Protein AF-A0A8X8WI69-F1 (afdb_monomer_lite)

Radius of gyration: 19.18 Å; chains: 1; bounding box: 47×54×40 Å

Structure (mmCIF, N/CA/C/O backbone):
data_AF-A0A8X8WI69-F1
#
_entry.id   AF-A0A8X8WI69-F1
#
loop_
_atom_site.group_PDB
_atom_site.id
_atom_site.type_symbol
_atom_site.label_atom_id
_atom_site.label_alt_id
_atom_site.label_comp_id
_atom_site.label_asym_id
_atom_site.label_entity_id
_atom_site.label_seq_id
_atom_site.pdbx_PDB_ins_code
_atom_site.Cartn_x
_atom_site.Cartn_y
_atom_site.Cartn_z
_atom_site.occupancy
_atom_site.B_iso_or_equiv
_atom_site.auth_seq_id
_atom_site.auth_comp_id
_atom_site.auth_asym_id
_atom_site.auth_atom_id
_atom_site.pdbx_PDB_model_num
ATOM 1 N N . MET A 1 1 ? -5.391 10.455 17.303 1.00 80.62 1 MET A N 1
ATOM 2 C CA . MET A 1 1 ? -5.512 9.493 18.423 1.00 80.62 1 MET A CA 1
ATOM 3 C C . MET A 1 1 ? -5.835 10.164 19.759 1.00 80.62 1 MET A C 1
ATOM 5 O O . MET A 1 1 ? -6.970 10.038 20.187 1.00 80.62 1 MET A O 1
ATOM 9 N N . ILE A 1 2 ? -4.907 10.883 20.415 1.00 85.81 2 ILE A N 1
ATOM 10 C CA . ILE A 1 2 ? -5.152 11.463 21.761 1.00 85.81 2 ILE A CA 1
ATOM 11 C C . ILE A 1 2 ? -6.380 12.379 21.769 1.00 85.81 2 ILE A C 1
ATOM 13 O O . ILE A 1 2 ? -7.232 12.250 22.643 1.00 85.81 2 ILE A O 1
ATOM 17 N N . THR A 1 3 ? -6.510 13.244 20.762 1.00 86.44 3 THR A N 1
ATOM 18 C CA . THR A 1 3 ? -7.666 14.136 20.619 1.00 86.44 3 THR A CA 1
ATOM 19 C C . THR A 1 3 ? -8.966 13.339 20.511 1.00 86.44 3 THR A C 1
ATOM 21 O O . THR A 1 3 ? -9.868 13.558 21.310 1.00 86.44 3 THR A O 1
ATOM 24 N N . THR A 1 4 ? -9.019 12.339 19.623 1.00 84.56 4 THR A N 1
ATOM 25 C CA . THR A 1 4 ? -10.161 11.424 19.454 1.00 84.56 4 THR A CA 1
ATOM 26 C C . THR A 1 4 ? -10.555 10.751 20.772 1.00 84.56 4 THR A C 1
ATOM 28 O O . THR A 1 4 ? -11.714 10.814 21.170 1.00 84.56 4 THR A O 1
ATOM 31 N N . ILE A 1 5 ? -9.587 10.181 21.497 1.00 89.25 5 ILE A N 1
ATOM 32 C CA . ILE A 1 5 ? -9.823 9.529 22.795 1.00 89.25 5 ILE A CA 1
ATOM 33 C C . ILE A 1 5 ? -10.361 10.538 23.817 1.00 89.25 5 ILE A C 1
ATOM 35 O O . ILE A 1 5 ? -11.342 10.258 24.504 1.00 89.25 5 ILE A O 1
ATOM 39 N N . SER A 1 6 ? -9.759 11.729 23.900 1.00 88.94 6 SER A N 1
ATOM 40 C CA . SER A 1 6 ? -10.191 12.771 24.837 1.00 88.94 6 SER A CA 1
ATOM 41 C C . SER A 1 6 ? -11.616 13.256 24.557 1.00 88.94 6 SER A C 1
ATOM 43 O O . SER A 1 6 ? -12.391 13.446 25.493 1.00 88.94 6 SER A O 1
ATOM 45 N N . THR A 1 7 ? -11.997 13.381 23.282 1.00 91.38 7 THR A N 1
ATOM 46 C CA . THR A 1 7 ? -13.340 13.796 22.872 1.00 91.38 7 THR A CA 1
ATOM 47 C C . THR A 1 7 ? -14.386 12.764 23.283 1.00 91.38 7 THR A C 1
ATOM 49 O O . THR A 1 7 ? -15.319 13.115 24.003 1.00 91.38 7 THR A O 1
ATOM 52 N N . TYR A 1 8 ? -14.215 11.490 22.918 1.00 90.44 8 TYR A N 1
ATOM 53 C CA . TYR A 1 8 ? -15.168 10.432 23.285 1.00 90.44 8 TYR A CA 1
ATOM 54 C C . TYR A 1 8 ? -15.261 10.238 24.804 1.00 90.44 8 TYR A C 1
ATOM 56 O O . TYR A 1 8 ? -16.361 10.121 25.344 1.00 90.44 8 TYR A O 1
ATOM 64 N N . SER A 1 9 ? -14.126 10.316 25.511 1.00 89.50 9 SER A N 1
ATOM 65 C CA . SER A 1 9 ? -14.099 10.273 26.975 1.00 89.50 9 SER A CA 1
ATOM 66 C C . SER A 1 9 ? -14.879 11.432 27.602 1.00 89.50 9 SER A C 1
ATOM 68 O O . SER A 1 9 ? -15.610 11.208 28.564 1.00 89.50 9 SER A O 1
ATOM 70 N N . SER A 1 10 ? -14.760 12.653 27.066 1.00 92.00 10 SER A N 1
ATOM 71 C CA . SER A 1 10 ? -15.507 13.818 27.564 1.00 92.00 10 SER A CA 1
ATOM 72 C C . SER A 1 10 ? -17.014 13.733 27.299 1.00 92.00 10 SER A C 1
ATOM 74 O O . SER A 1 10 ? -17.804 14.283 28.062 1.00 92.00 10 SER A O 1
ATOM 76 N N . LEU A 1 11 ? -17.413 13.010 26.248 1.00 92.69 11 LEU A N 1
ATOM 77 C CA . LEU A 1 11 ? -18.809 12.774 25.878 1.00 92.69 11 LEU A CA 1
ATOM 78 C C . LEU A 1 11 ? -19.425 11.559 26.594 1.00 92.69 11 LEU A C 1
ATOM 80 O O . LEU A 1 11 ? -20.619 11.314 26.437 1.00 92.69 11 LEU A O 1
ATOM 84 N N . GLY A 1 12 ? -18.636 10.799 27.366 1.00 90.25 12 GLY A N 1
ATOM 85 C CA . GLY A 1 12 ? -19.086 9.570 28.026 1.00 90.25 12 GLY A CA 1
ATOM 86 C C . GLY A 1 12 ? -19.509 8.470 27.047 1.00 90.25 12 GLY A C 1
ATOM 87 O O . GLY A 1 12 ? -20.330 7.627 27.399 1.00 90.25 12 GLY A O 1
ATOM 88 N N . GLN A 1 13 ? -18.998 8.506 25.814 1.00 91.94 13 GLN A N 1
ATOM 89 C CA . GLN A 1 13 ? -19.345 7.562 24.755 1.00 91.94 13 GLN A CA 1
ATOM 90 C C . GLN A 1 13 ? -18.340 6.413 24.685 1.00 91.94 13 GLN A C 1
ATOM 92 O O . GLN A 1 13 ? -17.144 6.594 24.920 1.00 91.94 13 GLN A O 1
ATOM 97 N N . GLU A 1 14 ? -18.835 5.231 24.324 1.00 88.31 14 GLU A N 1
ATOM 98 C CA . GLU A 1 14 ? -17.986 4.082 24.023 1.00 88.31 14 GLU A CA 1
ATOM 99 C C . GLU A 1 14 ? -17.213 4.319 22.720 1.00 88.31 14 GLU A C 1
ATOM 101 O O . GLU A 1 14 ? -17.729 4.897 21.762 1.00 88.31 14 GLU A O 1
ATOM 106 N N . LEU A 1 15 ? -15.955 3.881 22.703 1.00 86.94 15 LEU A N 1
ATOM 107 C CA . LEU A 1 15 ? -15.028 4.054 21.591 1.00 86.94 15 LEU A CA 1
ATOM 108 C C . LEU A 1 15 ? -14.376 2.713 21.267 1.00 86.94 15 LEU A C 1
ATOM 110 O O . LEU A 1 15 ? -13.809 2.068 22.152 1.00 86.94 15 LEU A O 1
ATOM 114 N N . ASN A 1 16 ? -14.392 2.321 19.994 1.00 85.38 16 ASN A N 1
ATOM 115 C CA . ASN A 1 16 ? -13.623 1.172 19.539 1.00 85.38 16 ASN A CA 1
ATOM 116 C C . ASN A 1 16 ? -12.136 1.552 19.445 1.00 85.38 16 ASN A C 1
ATOM 118 O O . ASN A 1 16 ? -11.686 2.168 18.480 1.00 85.38 16 ASN A O 1
ATOM 122 N N . LEU A 1 17 ? -11.362 1.186 20.468 1.00 83.50 17 LEU A N 1
ATOM 123 C CA . LEU A 1 17 ? -9.923 1.459 20.509 1.00 83.50 17 LEU A CA 1
ATOM 124 C C . LEU A 1 17 ? -9.151 0.752 19.393 1.00 83.50 17 LEU A C 1
ATOM 126 O O . LEU A 1 17 ? -8.104 1.250 18.993 1.00 83.50 17 LEU A O 1
ATOM 130 N N . SER A 1 18 ? -9.666 -0.373 18.895 1.00 80.69 18 SER A N 1
ATOM 131 C CA . SER A 1 18 ? -9.054 -1.110 17.794 1.00 80.69 18 SER A CA 1
ATOM 132 C C . SER A 1 18 ? -9.086 -0.267 16.519 1.00 80.69 18 SER A C 1
ATOM 134 O O . SER A 1 18 ? -8.044 0.054 15.957 1.00 80.69 18 SER A O 1
ATOM 136 N N . GLU A 1 19 ? -10.262 0.242 16.157 1.00 77.94 19 GLU A N 1
ATOM 137 C CA . GLU A 1 19 ? -10.446 1.113 14.993 1.00 77.94 19 GLU A CA 1
ATOM 138 C C . GLU A 1 19 ? -9.598 2.394 15.084 1.00 77.94 19 GLU A C 1
ATOM 140 O O . GLU A 1 19 ? -8.934 2.789 14.125 1.00 77.94 19 GLU A O 1
ATOM 145 N N . VAL A 1 20 ? -9.538 3.013 16.268 1.00 81.75 20 VAL A N 1
ATOM 146 C CA . VAL A 1 20 ? -8.716 4.213 16.491 1.00 81.75 20 VAL A CA 1
ATOM 147 C C . VAL A 1 20 ? -7.219 3.916 16.404 1.00 81.75 20 VAL A C 1
ATOM 149 O O . VAL A 1 20 ? -6.467 4.736 15.872 1.00 81.75 20 VAL A O 1
ATOM 152 N N . ALA A 1 21 ? -6.771 2.773 16.930 1.00 82.50 21 ALA A N 1
ATOM 153 C CA . ALA A 1 21 ? -5.381 2.344 16.828 1.00 82.50 21 ALA A CA 1
ATOM 154 C C . ALA A 1 21 ? -5.008 2.034 15.374 1.00 82.50 21 ALA A C 1
ATOM 156 O O . ALA A 1 21 ? -3.956 2.472 14.917 1.00 82.50 21 ALA A O 1
ATOM 157 N N . MET A 1 22 ? -5.891 1.361 14.635 1.00 77.12 22 MET A N 1
ATOM 158 C CA . MET A 1 22 ? -5.715 1.065 13.216 1.00 77.12 22 MET A CA 1
ATOM 159 C C . MET A 1 22 ? -5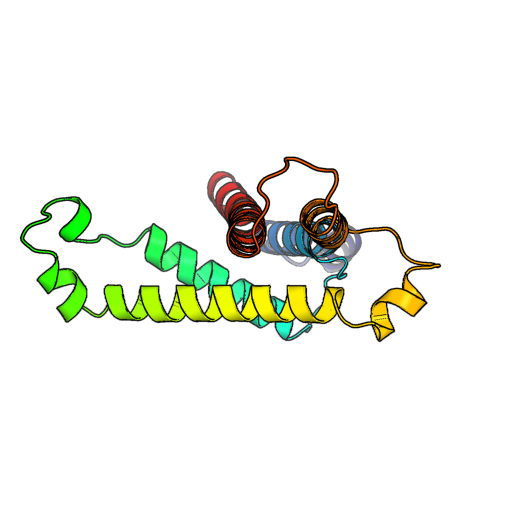.564 2.352 12.402 1.00 77.12 22 MET A C 1
ATOM 161 O O . MET A 1 22 ? -4.567 2.529 11.712 1.00 77.12 22 MET A O 1
ATOM 165 N N . ALA A 1 23 ? -6.488 3.305 12.555 1.00 78.12 23 ALA A N 1
ATOM 166 C CA . ALA A 1 23 ? -6.420 4.590 11.860 1.00 78.12 23 ALA A CA 1
ATOM 167 C C . ALA A 1 23 ? -5.134 5.374 12.186 1.00 78.12 23 ALA A C 1
ATOM 169 O O . ALA A 1 23 ? -4.562 6.033 11.317 1.00 78.12 23 ALA A O 1
ATOM 170 N N . ALA A 1 24 ? -4.660 5.302 13.435 1.00 82.12 24 ALA A N 1
ATOM 171 C CA . ALA A 1 24 ? -3.404 5.928 13.837 1.00 82.12 24 ALA A CA 1
ATOM 172 C C . ALA A 1 24 ? -2.183 5.258 13.185 1.00 82.12 24 ALA A C 1
ATOM 174 O O . ALA A 1 24 ? -1.289 5.967 12.721 1.00 82.12 24 ALA A O 1
ATOM 175 N N . SER A 1 25 ? -2.158 3.927 13.115 1.00 80.44 25 SER A N 1
ATOM 176 C CA . SER A 1 25 ? -1.104 3.171 12.432 1.00 80.44 25 SER A CA 1
ATOM 177 C C . SER A 1 25 ? -1.070 3.492 10.937 1.00 80.44 25 SER A C 1
ATOM 179 O O . SER A 1 25 ? -0.005 3.841 10.426 1.00 80.44 25 SER A O 1
ATOM 181 N N . ILE A 1 26 ? -2.235 3.534 10.279 1.00 79.75 26 ILE A N 1
ATOM 182 C CA . ILE A 1 26 ? -2.339 3.827 8.843 1.00 79.75 26 ILE A CA 1
ATOM 183 C C . ILE A 1 26 ? -1.818 5.236 8.576 1.00 79.75 26 ILE A C 1
ATOM 185 O O . ILE A 1 26 ? -1.075 5.468 7.624 1.00 79.75 26 ILE A O 1
ATOM 189 N N . HIS A 1 27 ? -2.160 6.195 9.445 1.00 81.25 27 HIS A N 1
ATOM 190 C CA . HIS A 1 27 ? -1.625 7.552 9.366 1.00 81.25 27 HIS A CA 1
ATOM 191 C C . HIS A 1 27 ? -0.093 7.569 9.469 1.00 81.25 27 HIS A C 1
ATOM 193 O O . HIS A 1 27 ? 0.557 8.311 8.733 1.00 81.25 27 HIS A O 1
ATOM 199 N N . MET A 1 28 ? 0.492 6.761 10.357 1.00 83.31 28 MET A N 1
ATOM 200 C CA . MET A 1 28 ? 1.946 6.663 10.498 1.00 83.31 28 MET A CA 1
ATOM 201 C C . MET A 1 28 ? 2.600 6.030 9.270 1.00 83.31 28 MET A C 1
ATOM 203 O O . MET A 1 28 ? 3.565 6.594 8.758 1.00 83.31 28 MET A O 1
ATOM 207 N N . VAL A 1 29 ? 2.084 4.900 8.779 1.00 83.00 29 VAL A N 1
ATOM 208 C CA . VAL A 1 29 ? 2.637 4.214 7.602 1.00 83.00 29 VAL A CA 1
ATOM 209 C C . VAL A 1 29 ? 2.521 5.098 6.370 1.00 83.00 29 VAL A C 1
ATOM 211 O O . VAL A 1 29 ? 3.528 5.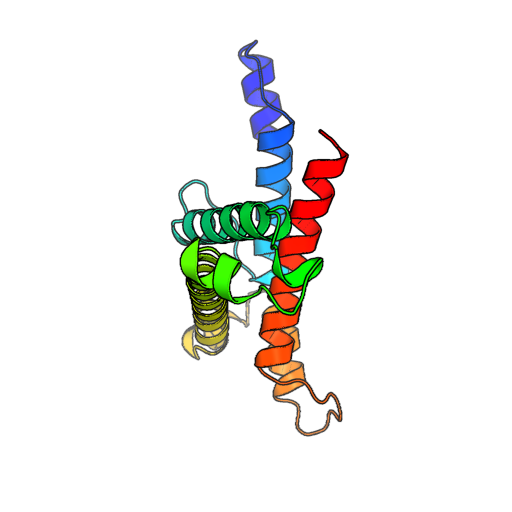327 5.709 1.00 83.00 29 VAL A O 1
ATOM 214 N N . CYS A 1 30 ? 1.358 5.699 6.110 1.00 82.81 30 CYS A N 1
ATOM 215 C CA . CYS A 1 30 ? 1.199 6.637 4.999 1.00 82.81 30 CYS A CA 1
ATOM 216 C C . CYS A 1 30 ? 2.160 7.831 5.094 1.00 82.81 30 CYS A C 1
ATOM 218 O O . CYS A 1 30 ? 2.733 8.245 4.085 1.00 82.81 30 CYS A O 1
ATOM 220 N N . GLY A 1 31 ? 2.380 8.353 6.304 1.00 83.50 31 GLY A N 1
ATOM 221 C CA . GLY A 1 31 ? 3.287 9.474 6.531 1.00 83.50 31 GLY A CA 1
ATOM 222 C C . GLY A 1 31 ? 4.755 9.116 6.308 1.00 83.50 31 GLY A C 1
ATOM 223 O O . GLY A 1 31 ? 5.471 9.872 5.663 1.00 83.50 31 GLY A O 1
ATOM 224 N N . ILE A 1 32 ? 5.202 7.970 6.825 1.00 84.31 32 ILE A N 1
ATOM 225 C CA . ILE A 1 32 ? 6.605 7.531 6.751 1.00 84.31 32 ILE A CA 1
ATOM 226 C C . ILE A 1 32 ? 6.940 6.984 5.360 1.00 84.31 32 ILE A C 1
ATOM 228 O O . ILE A 1 32 ? 8.010 7.260 4.819 1.00 84.31 32 ILE A O 1
ATOM 232 N N . VAL A 1 33 ? 6.040 6.177 4.800 1.00 83.56 33 VAL A N 1
ATOM 233 C CA . VAL A 1 33 ? 6.290 5.417 3.574 1.00 83.56 33 VAL A CA 1
ATOM 234 C C . VAL A 1 33 ? 5.971 6.234 2.329 1.00 83.56 33 VAL A C 1
ATOM 236 O O . VAL A 1 33 ? 6.734 6.174 1.372 1.00 83.56 33 VAL A O 1
ATOM 239 N N . PHE A 1 34 ? 4.868 6.986 2.332 1.00 82.62 34 PHE A N 1
ATOM 240 C CA . PHE A 1 34 ? 4.393 7.714 1.148 1.00 82.62 34 PHE A CA 1
ATOM 241 C C . PHE A 1 34 ? 4.579 9.236 1.252 1.00 82.62 34 PHE A C 1
ATOM 243 O O . PHE A 1 34 ? 4.164 9.960 0.346 1.00 82.62 34 PHE A O 1
ATOM 250 N N . GLY A 1 35 ? 5.088 9.736 2.385 1.00 80.38 35 GLY A N 1
ATOM 251 C CA . GLY A 1 35 ? 5.184 11.174 2.656 1.00 80.38 35 GLY A CA 1
ATOM 252 C C . GLY A 1 35 ? 3.824 11.867 2.792 1.00 80.38 35 GLY A C 1
ATOM 253 O O . GLY A 1 35 ? 3.740 13.094 2.738 1.00 80.38 35 GLY A O 1
ATOM 254 N N . LYS A 1 36 ? 2.732 11.106 2.951 1.00 77.19 36 LYS A N 1
ATOM 255 C CA . LYS A 1 36 ? 1.363 11.633 2.945 1.00 77.19 36 LYS A CA 1
ATOM 256 C C . LYS A 1 36 ? 0.729 11.552 4.320 1.00 77.19 36 LYS A C 1
ATOM 258 O O . LYS A 1 36 ? 0.655 10.492 4.935 1.00 77.19 36 LYS A O 1
ATOM 263 N N . ARG A 1 37 ? 0.211 12.681 4.800 1.00 69.50 37 ARG A N 1
ATOM 264 C CA . ARG A 1 37 ? -0.579 12.707 6.034 1.00 69.50 37 ARG A CA 1
ATOM 265 C C . ARG A 1 37 ? -1.959 12.139 5.740 1.00 69.50 37 ARG A C 1
ATOM 267 O O . ARG A 1 37 ? -2.620 12.588 4.811 1.00 69.50 37 ARG A O 1
ATOM 274 N N . TYR A 1 38 ? -2.394 11.167 6.537 1.00 63.72 38 TYR A N 1
ATOM 275 C CA . TYR A 1 38 ? -3.774 10.703 6.464 1.00 63.72 38 TYR A CA 1
ATOM 276 C C . TYR A 1 38 ? -4.702 11.828 6.928 1.00 63.72 38 TYR A C 1
ATOM 278 O O . TYR A 1 38 ? -4.635 12.261 8.082 1.00 63.72 38 TYR A O 1
ATOM 286 N N . GLU A 1 39 ? -5.559 12.281 6.021 1.00 63.75 39 GLU A N 1
ATOM 287 C CA . GLU A 1 39 ? -6.692 13.151 6.315 1.00 63.75 39 GLU A CA 1
ATOM 288 C C . GLU A 1 39 ? -7.970 12.305 6.277 1.00 63.75 39 GLU A C 1
ATOM 290 O O . GLU A 1 39 ? -8.157 11.480 5.378 1.00 63.75 39 GLU A O 1
ATOM 295 N N . GLU A 1 40 ? -8.850 12.473 7.268 1.00 56.00 40 GLU A N 1
ATOM 296 C CA . GLU A 1 40 ? -10.154 11.804 7.263 1.00 56.00 40 GLU A CA 1
ATOM 297 C C . GLU A 1 40 ? -10.913 12.168 5.980 1.00 56.00 40 GLU A C 1
ATOM 299 O O . GLU A 1 40 ? -11.173 13.337 5.703 1.00 56.00 40 GLU A O 1
ATOM 304 N N . GLY A 1 41 ? -11.258 11.152 5.185 1.00 61.28 41 GLY A N 1
ATOM 305 C CA . GLY A 1 41 ? -11.931 11.333 3.898 1.00 61.28 41 GLY A CA 1
ATOM 306 C C . GLY A 1 41 ? -11.009 11.369 2.680 1.00 61.28 41 GLY A C 1
ATOM 307 O O . GLY A 1 41 ? -11.525 11.529 1.576 1.00 61.28 41 GLY A O 1
ATOM 308 N N . TRP A 1 42 ? -9.694 11.172 2.841 1.00 71.75 42 TRP A N 1
ATOM 309 C CA . TRP A 1 42 ? -8.758 11.051 1.720 1.00 71.75 42 TRP A CA 1
ATOM 310 C C . TRP A 1 42 ? -9.117 9.815 0.853 1.00 71.75 42 TRP A C 1
ATOM 312 O O . TRP A 1 42 ? -8.999 8.676 1.332 1.00 71.75 42 TRP A O 1
ATOM 322 N N . PRO A 1 43 ? -9.614 9.995 -0.393 1.00 79.00 43 PRO A N 1
ATOM 323 C CA . PRO A 1 43 ? -10.139 8.897 -1.217 1.00 79.00 43 PRO A CA 1
ATOM 324 C C . PRO A 1 43 ? -9.129 7.774 -1.468 1.00 79.00 43 PRO A C 1
ATOM 326 O O . PRO A 1 43 ? -9.493 6.598 -1.531 1.00 79.00 43 PRO A O 1
ATOM 329 N N . GLU A 1 44 ? -7.856 8.131 -1.571 1.00 79.31 44 GLU A N 1
ATOM 330 C CA . GLU A 1 44 ? -6.756 7.223 -1.843 1.00 79.31 44 GLU A CA 1
ATOM 331 C C . GLU A 1 44 ? -6.488 6.294 -0.659 1.00 79.31 44 GLU A C 1
ATOM 333 O O . GLU A 1 44 ? -6.223 5.116 -0.890 1.00 79.31 44 GLU A O 1
ATOM 338 N N . VAL A 1 45 ? -6.641 6.751 0.594 1.00 78.62 45 VA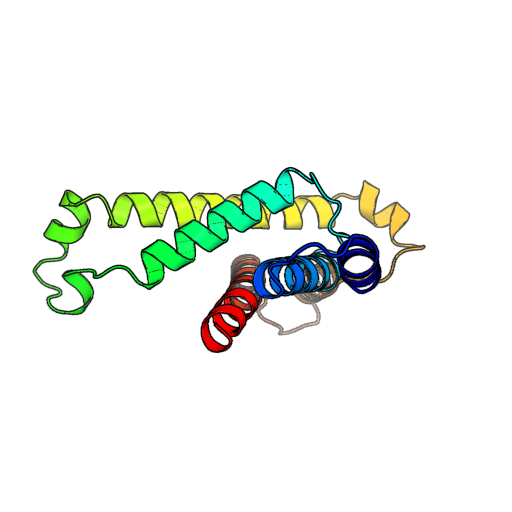L A N 1
ATOM 339 C CA . VAL A 1 45 ? -6.541 5.833 1.744 1.00 78.62 45 VAL A CA 1
ATOM 340 C C . VAL A 1 45 ? -7.732 4.907 1.789 1.00 78.62 45 VAL A C 1
ATOM 342 O O . VAL A 1 45 ? -7.565 3.722 2.043 1.00 78.62 45 VAL A O 1
ATOM 345 N N . LYS A 1 46 ? -8.936 5.401 1.499 1.00 82.12 46 LYS A N 1
ATOM 346 C CA . LYS A 1 46 ? -10.097 4.512 1.430 1.00 82.12 46 LYS A CA 1
ATOM 347 C C . LYS A 1 46 ? -9.872 3.397 0.402 1.00 82.12 46 LYS A C 1
ATOM 349 O O . LYS A 1 46 ? -10.146 2.240 0.703 1.00 82.12 46 LYS A O 1
ATOM 354 N N . ARG A 1 47 ? -9.338 3.733 -0.777 1.00 86.25 47 ARG A N 1
ATOM 355 C CA . ARG A 1 47 ? -8.953 2.750 -1.802 1.00 86.25 47 ARG A CA 1
ATOM 356 C C . ARG A 1 47 ? -7.869 1.798 -1.285 1.00 86.25 47 ARG A C 1
ATOM 358 O O . 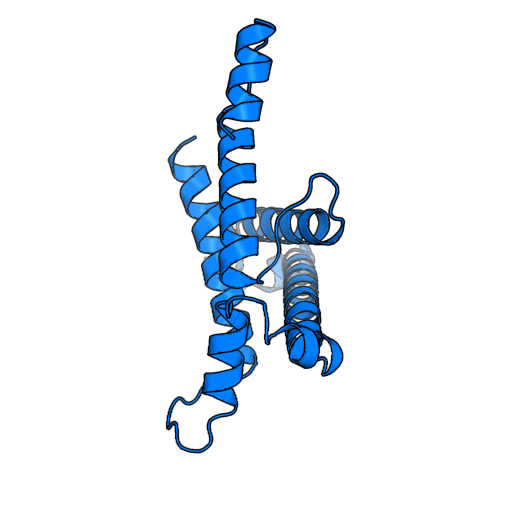ARG A 1 47 ? -7.998 0.594 -1.460 1.00 86.25 47 ARG A O 1
ATOM 365 N N . PHE A 1 48 ? -6.840 2.320 -0.624 1.00 84.44 48 PHE A N 1
ATOM 366 C CA . PHE A 1 48 ? -5.759 1.523 -0.041 1.00 84.44 48 PHE A CA 1
ATOM 367 C C . PHE A 1 48 ? -6.266 0.511 0.996 1.00 84.44 48 PHE A C 1
ATOM 369 O O . PHE A 1 48 ? -5.942 -0.670 0.913 1.00 84.44 48 PHE A O 1
ATOM 376 N N . LEU A 1 49 ? -7.133 0.941 1.915 1.00 82.62 49 LEU A N 1
ATOM 377 C CA . LEU A 1 49 ? -7.721 0.073 2.936 1.00 82.62 49 LEU A CA 1
ATOM 378 C C . LEU A 1 49 ? -8.604 -1.015 2.340 1.00 82.62 49 LEU A C 1
ATOM 380 O O . LEU A 1 49 ? -8.538 -2.153 2.787 1.00 82.62 49 LEU A O 1
ATOM 384 N N . GLN A 1 50 ? -9.370 -0.700 1.294 1.00 86.56 50 GLN A N 1
ATOM 385 C CA . GLN A 1 50 ? -10.152 -1.707 0.575 1.00 86.56 50 GLN A CA 1
ATOM 386 C C . GLN A 1 50 ? -9.262 -2.779 -0.064 1.00 86.56 50 GLN A C 1
ATOM 388 O O . GLN A 1 50 ? -9.614 -3.955 -0.048 1.00 86.56 50 GLN A O 1
ATOM 393 N N . ILE A 1 51 ? -8.106 -2.393 -0.612 1.00 88.75 51 ILE A N 1
ATOM 394 C CA . ILE A 1 51 ? -7.152 -3.353 -1.176 1.00 88.75 51 ILE A CA 1
ATOM 395 C C . ILE A 1 51 ? -6.538 -4.218 -0.061 1.00 88.75 51 ILE A C 1
ATOM 397 O O . ILE A 1 51 ? -6.402 -5.426 -0.248 1.00 88.75 51 ILE A O 1
ATOM 401 N N . LEU A 1 52 ? -6.199 -3.637 1.096 1.00 85.50 52 LEU A N 1
ATOM 402 C CA . LEU A 1 52 ? -5.655 -4.386 2.237 1.00 85.50 52 LEU A CA 1
ATOM 403 C C . LEU A 1 52 ? -6.668 -5.355 2.856 1.00 85.50 52 LEU A C 1
ATOM 405 O O . LEU A 1 52 ? -6.312 -6.494 3.154 1.00 85.50 52 LEU A O 1
ATOM 409 N N . GLU A 1 53 ? -7.926 -4.940 2.998 1.00 85.69 53 GLU A N 1
ATOM 410 C CA . GLU A 1 53 ? -9.021 -5.800 3.460 1.00 85.69 53 GLU A CA 1
ATOM 411 C C . GLU A 1 53 ? -9.233 -6.978 2.496 1.00 85.69 53 GLU A C 1
ATOM 413 O O . GLU A 1 53 ? -9.339 -8.135 2.903 1.00 85.69 53 GLU A O 1
ATOM 418 N N . GLU A 1 54 ? -9.221 -6.706 1.191 1.00 87.62 54 GLU A N 1
ATOM 419 C CA . GLU A 1 54 ? -9.340 -7.733 0.161 1.00 87.62 54 GLU A CA 1
ATOM 420 C C . GLU A 1 54 ? -8.140 -8.698 0.163 1.00 87.62 54 GLU A C 1
ATOM 422 O O . GLU A 1 54 ? -8.319 -9.915 0.052 1.00 87.62 54 GLU A O 1
ATOM 427 N N . TYR A 1 55 ? -6.921 -8.175 0.337 1.00 87.50 55 TYR A N 1
ATOM 428 C CA . TYR A 1 55 ? -5.716 -8.981 0.522 1.00 87.50 55 TYR A CA 1
ATOM 429 C C . TYR A 1 55 ? -5.856 -9.911 1.729 1.00 87.50 55 TYR A C 1
ATOM 431 O O . TYR A 1 55 ? -5.557 -11.096 1.616 1.00 87.50 55 TYR A O 1
ATOM 439 N N . GLU A 1 56 ? -6.342 -9.408 2.863 1.00 83.88 56 GLU A N 1
ATOM 440 C CA . GLU A 1 56 ? -6.522 -10.192 4.084 1.00 83.88 56 GLU A CA 1
ATOM 441 C C . GLU A 1 56 ? -7.527 -11.334 3.888 1.00 83.88 56 GLU A C 1
ATOM 443 O O . GLU A 1 56 ? -7.254 -12.483 4.250 1.00 83.88 56 GLU A O 1
ATOM 448 N N . VAL A 1 57 ? -8.671 -11.041 3.262 1.00 86.25 57 VAL A N 1
ATOM 449 C CA . VAL A 1 57 ? -9.687 -12.051 2.937 1.00 86.25 57 VAL A CA 1
ATOM 450 C C . VAL A 1 57 ? -9.094 -13.151 2.062 1.00 86.25 57 VAL A C 1
ATOM 452 O O . VAL A 1 57 ? -9.356 -14.334 2.292 1.00 86.25 57 VAL A O 1
ATOM 455 N N . LEU A 1 58 ? -8.293 -12.786 1.061 1.00 86.31 58 LEU A N 1
ATOM 456 C CA . LEU A 1 58 ? -7.661 -13.745 0.162 1.00 86.31 58 LEU A CA 1
ATOM 457 C C . LEU A 1 58 ? -6.530 -14.520 0.843 1.00 86.31 58 LEU A C 1
ATOM 459 O O . LEU A 1 58 ? -6.488 -15.735 0.705 1.00 86.31 58 LEU A O 1
ATOM 463 N N . ALA A 1 59 ? -5.666 -13.868 1.619 1.00 83.38 59 ALA A N 1
ATOM 464 C CA . ALA A 1 59 ? -4.558 -14.512 2.324 1.00 83.38 59 ALA A CA 1
ATOM 465 C C . ALA A 1 59 ? -5.042 -15.554 3.348 1.00 83.38 59 ALA A C 1
ATOM 467 O O . ALA A 1 59 ? -4.393 -16.580 3.537 1.00 83.38 59 ALA A O 1
ATOM 468 N N . ASN A 1 60 ? -6.204 -15.318 3.964 1.00 82.19 60 ASN A N 1
ATOM 469 C CA . ASN A 1 60 ? -6.843 -16.248 4.897 1.00 82.19 60 ASN A CA 1
ATOM 470 C C . ASN A 1 60 ? -7.840 -17.211 4.221 1.00 82.19 60 ASN A C 1
ATOM 472 O O . ASN A 1 60 ? -8.452 -18.048 4.891 1.00 82.19 60 ASN A O 1
ATOM 476 N N . SER A 1 61 ? -8.041 -17.106 2.905 1.00 82.44 61 SER A N 1
ATOM 477 C CA . SER A 1 61 ? -8.935 -18.002 2.173 1.00 82.44 61 SER A CA 1
ATOM 478 C C . SER A 1 61 ? -8.285 -19.359 1.929 1.00 82.44 61 SER A C 1
ATOM 480 O O . SER A 1 61 ? -7.124 -19.472 1.562 1.00 82.44 61 SER A O 1
ATOM 482 N N . PHE A 1 62 ? -9.080 -20.418 2.057 1.00 78.75 62 PHE A N 1
ATOM 483 C CA . PHE A 1 62 ? -8.647 -21.772 1.722 1.00 78.75 62 PHE A CA 1
ATOM 484 C C . PHE A 1 62 ? -8.496 -21.932 0.204 1.00 78.75 62 PHE A C 1
ATOM 486 O O . PHE A 1 62 ? -9.515 -21.908 -0.481 1.00 78.75 62 PHE A O 1
ATOM 493 N N . PHE A 1 63 ? -7.296 -22.158 -0.331 1.00 78.75 63 PHE A N 1
ATOM 494 C CA . PHE A 1 63 ? -7.112 -22.569 -1.729 1.00 78.75 63 PHE A CA 1
ATOM 495 C C . PHE A 1 63 ? -6.885 -24.079 -1.814 1.00 78.75 63 PHE A C 1
ATOM 497 O O . PHE A 1 63 ? -6.033 -24.639 -1.127 1.00 78.75 63 PHE A O 1
ATOM 504 N N . VAL A 1 64 ? -7.650 -24.764 -2.667 1.00 76.75 64 VAL A N 1
ATOM 505 C CA . VAL A 1 64 ? -7.526 -26.220 -2.854 1.00 76.75 64 VAL A CA 1
ATOM 506 C C . VAL A 1 64 ? -6.142 -26.570 -3.410 1.00 76.75 64 VAL A C 1
ATOM 508 O O . VAL A 1 64 ? -5.573 -27.594 -3.034 1.00 76.75 64 VAL A O 1
ATOM 511 N N . SER A 1 65 ? -5.581 -25.705 -4.257 1.00 79.81 65 SER A N 1
ATOM 512 C CA . SER A 1 65 ? -4.248 -25.820 -4.845 1.00 79.81 65 SER A CA 1
ATOM 513 C C . SER A 1 65 ? -3.131 -25.906 -3.817 1.00 79.81 65 SER A C 1
ATOM 515 O O . SER A 1 65 ? -2.133 -26.571 -4.088 1.00 79.81 65 SER A O 1
ATOM 517 N N . ASP A 1 66 ? -3.303 -25.282 -2.650 1.00 80.62 66 ASP A N 1
ATOM 518 C CA . ASP A 1 66 ? -2.264 -25.221 -1.617 1.00 80.62 66 ASP A CA 1
ATOM 519 C C . ASP A 1 66 ? -2.078 -26.577 -0.927 1.00 80.62 66 ASP A C 1
ATOM 521 O O . ASP A 1 66 ? -0.991 -26.902 -0.454 1.00 80.62 66 ASP A O 1
ATOM 525 N N . TYR A 1 67 ? -3.126 -27.404 -0.926 1.00 80.88 67 TYR A N 1
ATOM 526 C CA . TYR A 1 67 ? -3.120 -28.742 -0.331 1.00 80.88 67 TYR A CA 1
ATOM 527 C C . TYR A 1 67 ? -3.073 -29.852 -1.381 1.00 80.88 67 TYR A C 1
ATOM 529 O O . TYR A 1 67 ? -2.502 -30.916 -1.146 1.00 80.88 67 TYR A O 1
ATOM 537 N N . LEU A 1 68 ? -3.680 -29.624 -2.546 1.00 82.31 68 LEU A N 1
ATOM 538 C CA . LEU A 1 68 ? -3.771 -30.582 -3.637 1.00 82.31 68 LEU A CA 1
ATOM 539 C C . LEU A 1 68 ? -3.448 -29.884 -4.971 1.00 82.31 68 LEU A C 1
ATOM 541 O O . LEU A 1 68 ? -4.363 -29.504 -5.710 1.00 82.31 68 LEU A O 1
ATOM 545 N N . PRO A 1 69 ? -2.155 -29.775 -5.341 1.00 75.62 69 PRO A N 1
ATOM 546 C CA . PRO A 1 69 ? -1.709 -29.018 -6.517 1.00 75.62 69 PRO A CA 1
ATOM 547 C C . PRO A 1 69 ? -2.377 -29.444 -7.834 1.00 75.62 69 PRO A C 1
ATOM 549 O O . PRO A 1 69 ? -2.599 -28.624 -8.724 1.00 75.62 69 PRO A O 1
ATOM 552 N N . MET A 1 70 ? -2.762 -30.721 -7.953 1.00 78.00 70 MET A N 1
ATOM 553 C CA . MET A 1 70 ? -3.451 -31.254 -9.138 1.00 78.00 70 MET A CA 1
ATOM 554 C C . MET A 1 70 ? -4.885 -30.728 -9.321 1.00 78.00 70 MET A C 1
ATOM 556 O O . MET A 1 70 ? -5.429 -30.824 -10.419 1.00 78.00 70 MET A O 1
ATOM 560 N N . PHE A 1 71 ? -5.497 -30.145 -8.285 1.00 74.69 71 PHE A N 1
ATOM 561 C CA . PHE A 1 71 ? -6.870 -29.632 -8.312 1.00 74.69 71 PHE A CA 1
ATOM 562 C C . PHE A 1 71 ? -6.949 -28.102 -8.397 1.00 74.69 71 PHE A C 1
ATOM 564 O O . PHE A 1 71 ? -8.015 -27.537 -8.171 1.00 74.69 71 PHE A O 1
ATOM 571 N N . GLY A 1 72 ? -5.881 -27.410 -8.817 1.00 70.00 72 GLY A N 1
ATOM 572 C CA . GLY A 1 72 ? -5.890 -25.944 -8.974 1.00 70.00 72 GLY A CA 1
ATOM 573 C C . GLY A 1 72 ? -6.933 -25.397 -9.968 1.00 70.00 72 GLY A C 1
ATOM 574 O O . GLY A 1 72 ? -7.233 -24.204 -9.973 1.00 70.00 72 GLY A O 1
ATOM 575 N N . LEU A 1 73 ? -7.549 -26.255 -10.794 1.00 75.44 73 LEU A N 1
ATOM 576 C CA . LEU A 1 73 ? -8.713 -25.884 -11.606 1.00 75.44 73 LEU A CA 1
ATOM 577 C C . LEU A 1 73 ? -9.932 -25.520 -10.735 1.00 75.44 73 LEU A C 1
ATOM 579 O O . LEU A 1 73 ? -10.720 -24.662 -11.125 1.00 75.44 73 LEU A O 1
ATOM 583 N N . VAL A 1 74 ? -10.069 -26.119 -9.549 1.00 75.56 74 VAL A N 1
ATOM 584 C CA . VAL A 1 74 ? -11.161 -25.848 -8.600 1.00 75.56 74 VAL A CA 1
ATOM 585 C C . VAL A 1 74 ? -11.088 -24.409 -8.080 1.00 75.56 74 VAL A C 1
ATOM 587 O O . VAL A 1 74 ? -12.112 -23.731 -8.012 1.00 75.56 74 VAL A O 1
ATOM 590 N N . ASP A 1 75 ? -9.889 -23.888 -7.812 1.00 74.94 75 ASP A N 1
ATOM 591 C CA . ASP A 1 75 ? -9.706 -22.488 -7.398 1.00 74.94 75 ASP A CA 1
ATOM 592 C C . ASP A 1 75 ? -9.932 -21.489 -8.541 1.00 74.94 75 ASP A C 1
ATOM 594 O O . ASP A 1 75 ? -10.373 -20.358 -8.315 1.00 74.94 75 ASP A O 1
ATOM 598 N N . LYS A 1 76 ? -9.691 -21.911 -9.790 1.00 75.38 76 LYS A N 1
ATOM 599 C CA . LYS A 1 76 ? -10.056 -21.125 -10.978 1.00 75.38 76 LYS A CA 1
ATOM 600 C C . LYS A 1 76 ? -11.571 -21.076 -11.181 1.00 75.38 76 LYS A C 1
ATOM 602 O O . LYS A 1 76 ? -12.101 -20.003 -11.453 1.00 75.38 76 LYS A O 1
ATOM 607 N N . ILE A 1 77 ? -12.267 -22.205 -11.020 1.00 76.31 77 ILE A N 1
ATOM 608 C CA . ILE A 1 77 ? -13.732 -22.293 -11.165 1.00 76.31 77 ILE A CA 1
ATOM 609 C C . I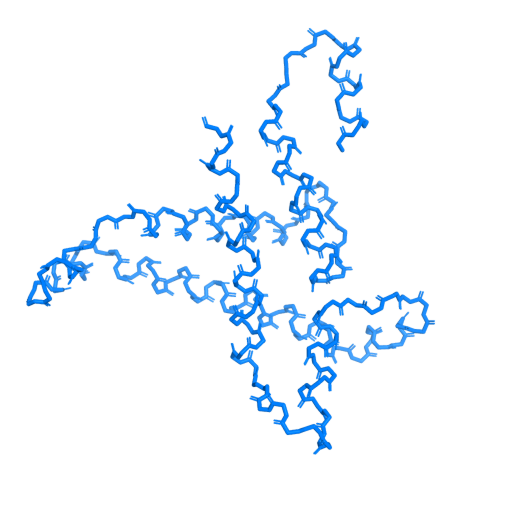LE A 1 77 ? -14.448 -21.558 -10.025 1.00 76.31 77 ILE A C 1
ATOM 611 O O . ILE A 1 77 ? -15.445 -20.886 -10.271 1.00 76.31 77 ILE A O 1
ATOM 615 N N . SER A 1 78 ? -13.925 -21.621 -8.796 1.00 78.00 78 SER A N 1
ATOM 616 C CA . SER A 1 78 ? -14.479 -20.885 -7.648 1.00 78.00 78 SER A CA 1
ATOM 617 C C . SER A 1 78 ? -14.278 -19.365 -7.736 1.00 78.00 78 SER A C 1
ATOM 619 O O . SER A 1 78 ? -14.787 -18.626 -6.898 1.00 78.00 78 SER A O 1
ATOM 621 N N . GLY A 1 79 ? -13.541 -18.883 -8.744 1.00 81.75 79 GLY A N 1
ATOM 622 C CA . GLY A 1 79 ? -13.309 -17.462 -8.993 1.00 81.75 79 GLY A CA 1
ATOM 623 C C . GLY A 1 79 ? -12.259 -16.822 -8.083 1.00 81.75 79 GLY A C 1
ATOM 624 O O . GLY A 1 79 ? -11.929 -15.653 -8.279 1.00 81.75 79 GLY A O 1
ATOM 625 N N . ARG A 1 80 ? -11.681 -17.572 -7.136 1.00 80.56 80 ARG A N 1
ATOM 626 C CA . ARG A 1 80 ? -10.689 -17.064 -6.176 1.00 80.56 80 ARG A CA 1
ATOM 627 C C . ARG A 1 80 ? -9.411 -16.586 -6.851 1.00 80.56 80 ARG A C 1
ATOM 629 O O . ARG A 1 80 ? -8.923 -15.511 -6.529 1.00 80.56 80 ARG A O 1
ATOM 636 N N . VAL A 1 81 ? -8.932 -17.324 -7.854 1.00 82.00 81 VAL A N 1
ATOM 637 C CA . VAL A 1 81 ? -7.753 -16.918 -8.642 1.00 82.00 81 VAL A CA 1
ATOM 638 C C . VAL A 1 81 ? -7.998 -15.593 -9.368 1.00 82.00 81 VAL A C 1
ATOM 640 O O . VAL A 1 81 ? -7.131 -14.727 -9.389 1.00 82.00 81 VAL A O 1
ATOM 643 N N . LYS A 1 82 ? -9.196 -15.400 -9.932 1.00 87.56 82 LYS A N 1
ATOM 644 C CA . LYS A 1 82 ? -9.559 -14.144 -10.605 1.00 87.56 82 LYS A CA 1
ATOM 645 C C . LYS A 1 82 ? -9.653 -12.984 -9.610 1.00 87.56 82 LYS A C 1
ATOM 647 O O . LYS A 1 82 ? -9.234 -11.879 -9.930 1.00 87.56 82 LYS A O 1
ATOM 652 N N . ARG A 1 83 ? -10.206 -13.235 -8.422 1.00 89.12 83 ARG A N 1
ATOM 653 C CA . ARG A 1 83 ? -10.319 -12.246 -7.344 1.00 89.12 83 ARG A CA 1
ATOM 654 C C . ARG A 1 83 ? -8.934 -11.795 -6.858 1.00 89.12 83 ARG A C 1
ATOM 656 O O . ARG A 1 83 ? -8.692 -10.596 -6.776 1.00 89.12 83 ARG A O 1
ATOM 663 N N . ALA A 1 84 ? -8.008 -12.738 -6.678 1.00 87.06 84 ALA A N 1
ATOM 664 C CA . ALA A 1 84 ? -6.611 -12.444 -6.363 1.00 87.06 84 ALA A CA 1
ATOM 665 C C . ALA A 1 84 ? -5.902 -11.640 -7.460 1.00 87.06 84 ALA A C 1
ATOM 667 O O . ALA A 1 84 ? -5.228 -10.668 -7.148 1.00 87.06 84 ALA A O 1
ATOM 668 N N . ASP A 1 85 ? -6.103 -11.975 -8.737 1.00 89.00 85 ASP A N 1
ATOM 669 C CA . ASP A 1 85 ? -5.528 -11.214 -9.856 1.00 89.00 85 ASP A CA 1
ATOM 670 C C . ASP A 1 85 ? -6.024 -9.756 -9.892 1.00 89.00 85 ASP A C 1
ATOM 672 O O . ASP A 1 85 ? -5.235 -8.837 -10.099 1.00 89.00 85 ASP A O 1
ATOM 676 N N . VAL A 1 86 ? -7.317 -9.523 -9.636 1.00 91.38 86 VAL A N 1
ATOM 677 C CA . VAL A 1 86 ? -7.886 -8.164 -9.556 1.00 91.38 86 VAL A CA 1
ATOM 678 C C . VAL A 1 86 ? -7.301 -7.381 -8.379 1.00 91.38 86 VAL A C 1
ATOM 680 O O . VAL A 1 86 ? -6.940 -6.220 -8.553 1.00 91.38 86 VAL A O 1
ATOM 683 N N . MET A 1 87 ? -7.168 -8.009 -7.207 1.00 91.94 87 MET A N 1
ATOM 684 C CA . MET A 1 87 ? -6.547 -7.384 -6.035 1.00 91.94 87 MET A CA 1
ATOM 685 C C . MET A 1 87 ? -5.076 -7.035 -6.299 1.00 91.94 87 MET A C 1
ATOM 687 O O . MET A 1 87 ? -4.682 -5.890 -6.090 1.00 91.94 87 MET A O 1
ATOM 691 N N . CYS A 1 88 ? -4.288 -7.973 -6.839 1.00 89.88 88 CYS A N 1
ATOM 692 C CA . CYS A 1 88 ? -2.882 -7.740 -7.174 1.00 89.88 88 CYS A CA 1
ATOM 693 C C . CYS A 1 88 ? -2.712 -6.596 -8.182 1.00 89.88 88 CYS A C 1
ATOM 695 O O . CYS A 1 88 ? -1.809 -5.780 -8.026 1.00 89.88 88 CYS A O 1
ATOM 697 N N . LYS A 1 89 ? -3.590 -6.505 -9.189 1.00 92.75 89 LYS A N 1
ATOM 698 C CA . LYS A 1 89 ? -3.589 -5.393 -10.152 1.00 92.75 89 LYS A CA 1
ATOM 699 C C . LYS A 1 89 ? -3.920 -4.062 -9.495 1.00 92.75 89 LYS A C 1
ATOM 701 O O . LYS A 1 89 ? -3.177 -3.110 -9.683 1.00 92.75 89 LYS A O 1
ATOM 706 N N . GLY A 1 90 ? -4.978 -4.008 -8.684 1.00 92.19 90 GLY A N 1
ATOM 707 C CA . GLY A 1 90 ? -5.339 -2.786 -7.962 1.00 92.19 90 GLY A CA 1
ATOM 708 C C . GLY A 1 90 ? -4.220 -2.307 -7.033 1.00 92.19 90 GLY A C 1
ATOM 709 O O . GLY A 1 90 ? -3.972 -1.108 -6.931 1.00 92.19 90 GLY A O 1
ATOM 710 N N . MET A 1 91 ? -3.503 -3.241 -6.403 1.00 91.19 91 MET A N 1
ATOM 711 C CA . MET A 1 91 ? -2.333 -2.944 -5.580 1.00 91.19 91 MET A CA 1
ATOM 712 C C . MET A 1 91 ? -1.155 -2.407 -6.413 1.00 91.19 91 MET A C 1
ATOM 714 O O . MET A 1 91 ? -0.549 -1.400 -6.050 1.00 91.19 91 MET A O 1
ATOM 718 N N . ASP A 1 92 ? -0.831 -3.054 -7.536 1.00 93.06 92 ASP A N 1
ATOM 719 C CA . ASP A 1 92 ? 0.256 -2.618 -8.423 1.00 93.06 92 ASP A CA 1
ATOM 720 C C . ASP A 1 92 ? -0.004 -1.228 -9.024 1.00 93.06 92 ASP A C 1
ATOM 722 O O . ASP A 1 92 ? 0.908 -0.397 -9.059 1.00 93.06 92 ASP A O 1
ATOM 726 N N . GLU A 1 93 ? -1.250 -0.966 -9.433 1.00 94.12 93 GLU A N 1
ATOM 727 C CA . GLU A 1 93 ? -1.718 0.333 -9.924 1.00 94.12 93 GLU A CA 1
ATOM 728 C C . GLU A 1 93 ? -1.602 1.404 -8.834 1.00 94.12 93 GLU A C 1
ATOM 730 O O . GLU A 1 93 ? -1.022 2.462 -9.071 1.00 94.12 93 GLU A O 1
ATOM 735 N N . PHE A 1 94 ? -2.062 1.111 -7.611 1.00 91.94 94 PHE A N 1
ATOM 736 C CA . PHE A 1 94 ? -1.949 2.026 -6.475 1.00 91.94 94 PHE A CA 1
ATOM 737 C C . PHE A 1 94 ? -0.496 2.440 -6.204 1.00 91.94 94 PHE A C 1
ATOM 739 O O . PHE A 1 94 ? -0.202 3.628 -6.056 1.00 91.94 94 PHE A O 1
ATOM 746 N N . TYR A 1 95 ? 0.430 1.477 -6.155 1.00 92.25 95 TYR A N 1
ATOM 747 C CA . TYR A 1 95 ? 1.842 1.783 -5.923 1.00 92.25 95 TYR A CA 1
ATOM 748 C C . TYR A 1 95 ? 2.499 2.479 -7.112 1.00 92.25 95 TYR A C 1
ATOM 750 O O . TYR A 1 95 ? 3.373 3.319 -6.902 1.00 92.25 95 TYR A O 1
ATOM 758 N N . GLN A 1 96 ? 2.086 2.170 -8.343 1.00 94.31 96 GLN A N 1
ATOM 759 C CA . GLN A 1 96 ? 2.577 2.883 -9.519 1.00 94.31 96 GLN A CA 1
ATOM 760 C C . GLN A 1 96 ? 2.175 4.358 -9.479 1.00 94.31 96 GLN A C 1
ATOM 762 O O . GLN A 1 96 ? 3.031 5.210 -9.682 1.00 94.31 96 GLN A O 1
ATOM 767 N N . GLU A 1 97 ? 0.920 4.665 -9.144 1.00 91.56 97 GLU A N 1
ATOM 768 C CA . GLU A 1 97 ? 0.453 6.049 -9.003 1.00 91.56 97 GLU A CA 1
ATOM 769 C C . GLU A 1 97 ? 1.269 6.819 -7.953 1.00 91.56 97 GLU A C 1
ATOM 771 O O . GLU A 1 97 ? 1.652 7.967 -8.183 1.00 91.56 97 GLU A O 1
ATOM 776 N N . LEU A 1 98 ? 1.592 6.179 -6.822 1.00 89.19 98 LEU A N 1
ATOM 777 C CA . LEU A 1 98 ? 2.457 6.777 -5.805 1.00 89.19 98 LEU A CA 1
ATOM 778 C C . LEU A 1 98 ? 3.872 7.025 -6.334 1.00 89.19 98 LEU A C 1
ATOM 780 O O . LEU A 1 98 ? 4.408 8.110 -6.130 1.00 89.19 98 LEU A O 1
ATOM 784 N N . ILE A 1 99 ? 4.476 6.054 -7.020 1.00 91.56 99 ILE A N 1
ATOM 785 C CA . ILE A 1 99 ? 5.804 6.213 -7.628 1.00 91.56 99 ILE A CA 1
ATOM 786 C C . ILE A 1 99 ? 5.799 7.374 -8.627 1.00 91.56 99 ILE A C 1
ATOM 788 O O . ILE A 1 99 ? 6.664 8.246 -8.555 1.00 91.56 99 ILE A O 1
ATOM 792 N N . ASP A 1 100 ? 4.814 7.417 -9.521 1.00 91.56 100 ASP A N 1
ATOM 793 C CA . ASP A 1 100 ? 4.702 8.441 -10.560 1.00 91.56 100 ASP A CA 1
ATOM 794 C C . ASP A 1 100 ? 4.555 9.843 -9.953 1.00 91.56 100 ASP A C 1
ATOM 796 O O . ASP A 1 100 ? 5.157 10.803 -10.437 1.00 91.56 100 ASP A O 1
ATOM 800 N N . GLU A 1 101 ? 3.822 9.966 -8.845 1.00 87.50 101 GLU A N 1
ATOM 801 C CA . GLU A 1 101 ? 3.711 11.216 -8.094 1.00 87.50 101 GLU A CA 1
ATOM 802 C C . GLU A 1 101 ? 5.049 11.662 -7.483 1.00 87.50 101 GLU A C 1
ATOM 804 O O . GLU A 1 101 ? 5.366 12.854 -7.504 1.00 87.50 101 GLU A O 1
ATOM 809 N N . HIS A 1 102 ? 5.851 10.731 -6.958 1.00 86.81 102 HIS A N 1
ATOM 810 C CA . HIS A 1 102 ? 7.173 11.043 -6.394 1.00 86.81 102 HIS A CA 1
ATOM 811 C C . HIS A 1 102 ? 8.205 11.365 -7.484 1.00 86.81 102 HIS A C 1
ATOM 813 O O . HIS A 1 102 ? 9.148 12.122 -7.247 1.00 86.81 102 HIS A O 1
ATOM 819 N N . LEU A 1 103 ? 8.002 10.854 -8.701 1.00 86.88 103 LEU A N 1
ATOM 820 C CA . LEU A 1 103 ? 8.802 11.188 -9.878 1.00 86.88 103 LEU A CA 1
ATOM 821 C C . LEU A 1 103 ? 8.385 12.508 -10.549 1.00 86.88 103 LEU A C 1
ATOM 823 O O . LEU A 1 103 ? 9.156 13.048 -11.348 1.00 86.88 103 LEU A O 1
ATOM 827 N N . ASP A 1 104 ? 7.206 13.063 -10.241 1.00 85.00 104 ASP A N 1
ATOM 828 C CA . ASP A 1 104 ? 6.763 14.326 -10.831 1.00 85.00 104 ASP A CA 1
ATOM 829 C C . ASP A 1 104 ? 7.692 15.485 -10.420 1.00 85.00 104 ASP A C 1
ATOM 831 O O . ASP A 1 104 ? 7.797 15.901 -9.262 1.00 85.00 104 ASP A O 1
ATOM 835 N N . SER A 1 105 ? 8.326 16.082 -11.431 1.00 60.12 105 SER A N 1
ATOM 836 C CA . SER A 1 105 ? 9.180 17.273 -11.346 1.00 60.12 105 SER A CA 1
ATOM 837 C C . SER A 1 105 ? 8.576 18.460 -10.574 1.00 60.12 105 SER A C 1
ATOM 839 O O . SER A 1 105 ? 9.312 19.308 -10.061 1.00 60.12 105 SER A O 1
ATOM 841 N N . ARG A 1 106 ? 7.243 18.549 -10.469 1.00 60.66 106 ARG A N 1
ATOM 842 C CA . ARG A 1 106 ? 6.556 19.579 -9.674 1.00 60.66 106 ARG A CA 1
ATOM 843 C C . ARG A 1 106 ? 6.688 19.346 -8.170 1.00 60.66 106 ARG A C 1
ATOM 845 O O . ARG A 1 106 ? 6.829 20.325 -7.438 1.00 60.66 106 ARG A O 1
ATOM 852 N N . ARG A 1 107 ? 6.717 18.088 -7.720 1.00 65.25 107 ARG A N 1
ATOM 853 C CA . ARG A 1 107 ? 6.996 17.724 -6.322 1.00 65.25 107 ARG A CA 1
ATOM 854 C C . ARG A 1 107 ? 8.468 17.959 -5.982 1.00 65.25 107 ARG A C 1
ATOM 856 O O . ARG A 1 107 ? 8.768 18.531 -4.939 1.00 65.25 107 ARG A O 1
ATOM 863 N N . MET A 1 108 ? 9.379 17.682 -6.920 1.00 57.47 108 MET A N 1
ATOM 864 C CA . MET A 1 108 ? 10.822 17.943 -6.760 1.00 57.47 108 MET A CA 1
ATOM 865 C C . MET A 1 108 ? 11.153 19.412 -6.430 1.00 57.47 108 MET A C 1
ATOM 867 O O . MET A 1 108 ? 12.073 19.671 -5.661 1.00 57.47 108 MET A O 1
ATOM 871 N N . LYS A 1 109 ? 10.391 20.391 -6.946 1.00 51.66 109 LYS A N 1
ATOM 872 C CA . LYS A 1 109 ? 10.573 21.819 -6.601 1.00 51.66 109 LYS A CA 1
ATOM 873 C C . LYS A 1 109 ? 10.118 22.178 -5.182 1.00 51.66 109 LYS A C 1
ATOM 875 O O . LYS A 1 109 ? 10.650 23.118 -4.604 1.00 51.66 109 LYS A O 1
ATOM 880 N N . LYS A 1 110 ? 9.149 21.443 -4.635 1.00 56.28 110 LYS A N 1
ATOM 881 C CA . LYS A 1 110 ? 8.631 21.607 -3.266 1.00 56.28 110 LYS A CA 1
ATOM 882 C C . LYS A 1 110 ? 9.534 20.922 -2.223 1.00 56.28 110 LYS A C 1
ATOM 884 O O . LYS A 1 110 ? 9.573 21.322 -1.065 1.00 56.28 110 LYS A O 1
ATOM 889 N N . LYS A 1 111 ? 10.342 19.960 -2.678 1.00 55.62 111 LYS A N 1
ATOM 890 C CA . LYS A 1 111 ? 11.292 19.151 -1.898 1.00 55.62 111 LYS A CA 1
ATOM 891 C C . LYS A 1 111 ? 12.435 19.936 -1.235 1.00 55.62 111 LYS A C 1
ATOM 893 O O . LYS A 1 111 ? 13.083 19.405 -0.347 1.00 55.62 111 LYS A O 1
ATOM 898 N N . MET A 1 112 ? 12.684 21.195 -1.618 1.00 52.69 112 MET A N 1
ATOM 899 C CA . MET A 1 112 ? 13.637 22.054 -0.888 1.00 52.69 112 MET A CA 1
ATOM 900 C C . MET A 1 112 ? 13.163 22.397 0.538 1.00 52.69 112 MET A C 1
ATOM 902 O O . MET A 1 112 ? 13.982 22.832 1.344 1.00 52.69 112 MET A O 1
ATOM 906 N N . GLU A 1 113 ? 11.877 22.194 0.853 1.00 55.41 113 GLU A N 1
ATOM 907 C CA . GLU A 1 113 ? 11.277 22.492 2.164 1.00 55.41 113 GLU A CA 1
ATOM 908 C C . GLU A 1 113 ? 10.719 21.251 2.896 1.00 55.41 113 GLU A C 1
ATOM 910 O O . GLU A 1 113 ? 10.461 21.324 4.098 1.00 55.41 113 GLU A O 1
ATOM 915 N N . GLU A 1 114 ? 10.541 20.113 2.213 1.00 64.44 114 GLU A N 1
ATOM 916 C CA . GLU A 1 114 ? 9.941 18.887 2.770 1.00 64.44 114 GLU A CA 1
ATOM 917 C C . GLU A 1 114 ? 11.000 17.826 3.134 1.00 64.44 114 GLU A C 1
ATOM 919 O O . GLU A 1 114 ? 12.043 17.709 2.494 1.00 64.44 114 GLU A O 1
ATOM 924 N N . VAL A 1 115 ? 10.729 17.054 4.194 1.00 73.38 115 VAL A N 1
ATOM 925 C CA . VAL A 1 115 ? 11.577 15.937 4.645 1.00 73.38 115 VAL A CA 1
ATOM 926 C C . VAL A 1 115 ? 11.420 14.764 3.677 1.00 73.38 115 VAL A C 1
ATOM 928 O O . VAL A 1 115 ? 10.297 14.419 3.326 1.00 73.38 115 VAL A O 1
ATOM 931 N N . GLU A 1 116 ? 12.539 14.157 3.279 1.00 81.81 116 GLU A N 1
ATOM 932 C CA . GLU A 1 116 ? 12.573 12.956 2.436 1.00 81.81 116 GLU A CA 1
ATOM 933 C C . GLU A 1 116 ? 11.802 11.798 3.093 1.00 81.81 116 GLU A C 1
ATOM 935 O O . GLU A 1 116 ? 12.051 11.462 4.256 1.00 81.81 116 GLU A O 1
ATOM 940 N N . ASP A 1 117 ? 10.867 11.195 2.356 1.00 87.31 117 ASP A N 1
ATOM 941 C CA . ASP A 1 117 ? 10.155 9.991 2.793 1.00 87.31 117 ASP A CA 1
ATOM 942 C C . ASP A 1 117 ? 10.857 8.705 2.325 1.00 87.31 117 ASP A C 1
ATOM 944 O O . ASP A 1 117 ? 11.853 8.718 1.599 1.00 87.31 117 ASP A O 1
ATOM 948 N N . MET A 1 118 ? 10.375 7.548 2.779 1.00 89.94 118 MET A N 1
ATOM 949 C CA . MET A 1 118 ? 11.031 6.284 2.445 1.00 89.94 118 MET A CA 1
ATOM 950 C C . MET A 1 118 ? 10.970 5.960 0.941 1.00 89.94 118 MET A C 1
ATOM 952 O O . MET A 1 118 ? 11.909 5.360 0.414 1.00 89.94 118 MET A O 1
ATOM 956 N N . LEU A 1 119 ? 9.894 6.337 0.242 1.00 91.06 119 LEU A N 1
ATOM 957 C CA . LEU A 1 119 ? 9.770 6.105 -1.197 1.00 91.06 119 LEU A CA 1
ATOM 958 C C . LEU A 1 119 ? 10.766 6.972 -1.977 1.00 91.06 119 LEU A C 1
ATOM 960 O O . LEU A 1 119 ? 11.399 6.476 -2.909 1.00 91.06 119 LEU A O 1
ATOM 964 N N . ASP A 1 120 ? 10.984 8.212 -1.546 1.00 88.69 120 ASP A N 1
ATOM 965 C CA . ASP A 1 120 ? 12.036 9.074 -2.079 1.00 88.69 120 ASP A CA 1
ATOM 966 C C . ASP A 1 120 ? 13.429 8.436 -1.952 1.00 88.69 120 ASP A C 1
ATOM 968 O O . ASP A 1 120 ? 14.166 8.370 -2.940 1.00 88.69 120 ASP A O 1
ATOM 972 N N . VAL A 1 121 ? 13.764 7.899 -0.772 1.00 89.69 121 VAL A N 1
ATOM 973 C CA . VAL A 1 121 ? 15.044 7.205 -0.538 1.00 89.69 121 VAL A CA 1
ATOM 974 C C . VAL A 1 121 ? 15.189 6.005 -1.477 1.00 89.69 121 VAL A C 1
ATOM 976 O O . VAL A 1 121 ? 16.242 5.811 -2.086 1.00 89.69 121 VAL A O 1
ATOM 979 N N . LEU A 1 122 ? 14.136 5.198 -1.630 1.00 91.25 122 LEU A N 1
ATOM 980 C CA . LEU A 1 122 ? 14.147 4.020 -2.502 1.00 91.25 122 LEU A CA 1
ATOM 981 C C . LEU A 1 122 ? 14.315 4.390 -3.983 1.00 91.25 122 LEU A C 1
ATOM 983 O O . LEU A 1 122 ? 15.061 3.720 -4.700 1.00 91.25 122 LEU A O 1
ATOM 987 N N . ILE A 1 123 ? 13.664 5.463 -4.439 1.00 91.00 123 ILE A N 1
ATOM 988 C CA . ILE A 1 123 ? 13.818 5.995 -5.800 1.00 91.00 123 ILE A CA 1
ATOM 989 C C . ILE A 1 123 ? 15.246 6.503 -6.018 1.00 91.00 123 ILE A C 1
ATOM 991 O O . ILE A 1 123 ? 15.853 6.214 -7.051 1.00 91.00 123 ILE A O 1
ATOM 995 N N . ASN A 1 124 ? 15.806 7.223 -5.046 1.00 88.94 124 ASN A N 1
ATOM 996 C CA . ASN A 1 124 ? 17.174 7.730 -5.113 1.00 88.94 124 ASN A CA 1
ATOM 997 C C . ASN A 1 124 ? 18.193 6.585 -5.178 1.00 88.94 124 ASN A C 1
ATOM 999 O O . ASN A 1 124 ? 19.043 6.582 -6.065 1.00 88.94 124 ASN A O 1
ATOM 1003 N N . LEU A 1 125 ? 18.056 5.567 -4.323 1.00 89.31 125 LEU A N 1
ATOM 1004 C CA . LEU A 1 125 ? 18.907 4.371 -4.349 1.00 89.31 125 LEU A CA 1
ATOM 1005 C C . LEU A 1 125 ? 18.786 3.586 -5.659 1.00 89.31 125 LEU A C 1
ATOM 1007 O O . LEU A 1 125 ? 19.757 2.988 -6.115 1.00 89.31 125 LEU A O 1
ATOM 1011 N N . LYS A 1 126 ? 17.600 3.578 -6.270 1.00 89.31 126 LYS A N 1
ATOM 1012 C CA . LYS A 1 126 ? 17.387 2.967 -7.580 1.00 89.31 126 LYS A CA 1
ATOM 1013 C C . LYS A 1 126 ? 18.103 3.722 -8.708 1.00 89.31 126 LYS A C 1
ATOM 1015 O O . LYS A 1 126 ? 18.566 3.091 -9.657 1.00 89.31 126 LYS A O 1
ATOM 1020 N N . ASN A 1 127 ? 18.113 5.051 -8.645 1.00 87.56 127 ASN A N 1
ATOM 1021 C CA . ASN A 1 127 ? 18.671 5.915 -9.687 1.00 87.56 127 ASN A CA 1
ATOM 1022 C C . ASN A 1 127 ? 20.172 6.184 -9.505 1.00 87.56 127 ASN A C 1
ATOM 1024 O O . ASN A 1 127 ? 20.810 6.708 -10.415 1.00 87.56 127 ASN A O 1
ATOM 1028 N N . ASP A 1 128 ? 20.737 5.841 -8.349 1.00 85.56 128 ASP A N 1
ATOM 1029 C CA . ASP A 1 128 ? 22.166 5.946 -8.091 1.00 85.56 128 ASP A CA 1
ATOM 1030 C C . ASP A 1 128 ? 22.940 4.875 -8.876 1.00 85.56 128 ASP A C 1
ATOM 1032 O O . ASP A 1 128 ? 23.073 3.727 -8.442 1.00 85.56 128 ASP A O 1
ATOM 1036 N N . GLU A 1 129 ? 23.477 5.278 -10.031 1.00 71.38 129 GLU A N 1
ATOM 1037 C CA . GLU A 1 129 ? 24.306 4.449 -10.917 1.00 71.38 129 GLU A CA 1
ATOM 1038 C C . GLU A 1 129 ? 25.600 3.948 -10.251 1.00 71.38 129 GLU A C 1
ATOM 1040 O O . GLU A 1 129 ? 26.202 2.982 -10.723 1.00 71.38 129 GLU A O 1
ATOM 1045 N N . SER A 1 130 ? 26.040 4.583 -9.158 1.00 74.75 130 SER A N 1
ATOM 1046 C CA . SER A 1 130 ? 27.211 4.146 -8.390 1.00 74.75 130 SER A CA 1
ATOM 1047 C C . SER A 1 130 ? 26.879 3.052 -7.373 1.00 74.75 130 SER A C 1
ATOM 1049 O O . SER A 1 130 ? 27.775 2.351 -6.893 1.00 74.75 130 SER A O 1
ATOM 1051 N N . SER A 1 131 ? 25.591 2.867 -7.073 1.00 67.31 131 SER A N 1
ATOM 1052 C CA . SER A 1 131 ? 25.122 1.837 -6.163 1.00 67.31 131 SER A CA 1
ATOM 1053 C C . SER A 1 131 ? 24.987 0.496 -6.895 1.00 67.31 131 SER A C 1
ATOM 1055 O O . SER A 1 131 ? 24.277 0.351 -7.887 1.00 67.31 131 SER A O 1
ATOM 1057 N N . SER A 1 132 ? 25.622 -0.556 -6.376 1.00 70.69 132 SER A N 1
ATOM 1058 C CA . SER A 1 132 ? 25.367 -1.941 -6.802 1.00 70.69 132 SER A CA 1
ATOM 1059 C C . SER A 1 132 ? 24.071 -2.499 -6.192 1.00 70.69 132 SER A C 1
ATOM 1061 O O . SER A 1 132 ? 23.957 -3.702 -5.958 1.00 70.69 132 SER A O 1
ATOM 1063 N N . SER A 1 133 ? 23.103 -1.626 -5.889 1.00 72.81 133 SER A N 1
ATOM 1064 C CA . SER A 1 133 ? 21.949 -1.922 -5.034 1.00 72.81 133 SER A CA 1
ATOM 1065 C C . SER A 1 133 ? 21.014 -2.978 -5.629 1.00 72.81 133 SER A C 1
ATOM 1067 O O . SER A 1 133 ? 20.316 -3.667 -4.888 1.00 72.81 133 SER A O 1
ATOM 1069 N N . GLY A 1 134 ? 20.999 -3.123 -6.960 1.00 84.00 134 GLY A N 1
ATOM 1070 C CA . GLY A 1 134 ? 20.121 -4.062 -7.659 1.00 84.00 134 GLY A CA 1
ATOM 1071 C C . GLY A 1 134 ? 18.633 -3.729 -7.514 1.00 84.00 134 GLY A C 1
ATOM 1072 O O . GLY A 1 134 ? 17.795 -4.573 -7.823 1.00 84.00 134 GLY A O 1
ATOM 1073 N N . ILE A 1 135 ? 18.292 -2.524 -7.040 1.00 88.88 135 ILE A N 1
ATOM 1074 C CA . ILE A 1 135 ? 16.911 -2.116 -6.778 1.00 88.88 135 ILE A CA 1
ATOM 1075 C C . ILE A 1 135 ? 16.173 -1.881 -8.102 1.00 88.88 135 ILE A C 1
ATOM 1077 O O . ILE A 1 135 ? 16.535 -1.034 -8.926 1.00 88.88 135 ILE A O 1
ATOM 1081 N N . THR A 1 136 ? 15.083 -2.620 -8.295 1.00 92.31 136 THR A N 1
ATOM 1082 C CA . THR A 1 136 ? 14.156 -2.454 -9.420 1.00 92.31 136 THR A CA 1
ATOM 1083 C C . THR A 1 136 ? 12.831 -1.855 -8.948 1.00 92.31 136 THR A C 1
ATOM 1085 O O . THR A 1 136 ? 12.564 -1.784 -7.748 1.00 92.31 136 THR A O 1
ATOM 1088 N N . TRP A 1 137 ? 11.986 -1.413 -9.882 1.00 92.69 137 TRP A N 1
ATOM 1089 C CA . TRP A 1 137 ? 10.663 -0.873 -9.542 1.00 92.69 137 TRP A CA 1
ATOM 1090 C C . TRP A 1 137 ? 9.784 -1.909 -8.836 1.00 92.69 137 TRP A C 1
ATOM 1092 O O . TRP A 1 137 ? 9.055 -1.594 -7.905 1.00 92.69 137 TRP A O 1
ATOM 1102 N N . GLU A 1 138 ? 9.924 -3.163 -9.230 1.00 92.44 138 GLU A N 1
ATOM 1103 C CA . GLU A 1 138 ? 9.253 -4.335 -8.688 1.00 92.44 138 GLU A CA 1
ATOM 1104 C C . GLU A 1 138 ? 9.697 -4.594 -7.246 1.00 92.44 138 GLU A C 1
ATOM 1106 O O . GLU A 1 138 ? 8.859 -4.873 -6.392 1.00 92.44 138 GLU A O 1
ATOM 1111 N N . ILE A 1 139 ? 10.993 -4.430 -6.947 1.00 92.25 139 ILE A N 1
ATOM 1112 C CA . ILE A 1 139 ? 11.504 -4.505 -5.571 1.00 92.25 139 ILE A CA 1
ATOM 1113 C C . ILE A 1 139 ? 10.924 -3.369 -4.725 1.00 92.25 139 ILE A C 1
ATOM 1115 O O . ILE A 1 139 ? 10.489 -3.615 -3.603 1.00 92.25 139 ILE A O 1
ATOM 1119 N N . ILE A 1 140 ? 10.863 -2.144 -5.259 1.00 93.81 140 ILE A N 1
ATOM 1120 C CA . ILE A 1 140 ? 10.253 -1.007 -4.555 1.00 93.81 140 ILE A CA 1
ATOM 1121 C C . ILE A 1 140 ? 8.786 -1.314 -4.236 1.00 93.81 140 ILE A C 1
ATOM 1123 O O . ILE A 1 140 ? 8.403 -1.274 -3.069 1.00 93.81 140 ILE A O 1
ATOM 1127 N N . LYS A 1 141 ? 7.978 -1.703 -5.230 1.00 93.25 141 LYS A N 1
ATOM 1128 C CA . LYS A 1 141 ? 6.566 -2.062 -5.019 1.00 93.25 141 LYS A CA 1
ATOM 1129 C C . LYS A 1 141 ? 6.398 -3.206 -4.013 1.00 93.25 141 LYS A C 1
ATOM 1131 O O . LYS A 1 141 ? 5.522 -3.137 -3.154 1.00 93.25 141 LYS A O 1
ATOM 1136 N N . ALA A 1 142 ? 7.259 -4.223 -4.059 1.00 91.75 142 ALA A N 1
ATOM 1137 C CA . ALA A 1 142 ? 7.234 -5.330 -3.103 1.00 91.75 142 ALA A CA 1
ATOM 1138 C C . ALA A 1 142 ? 7.551 -4.884 -1.663 1.00 91.75 142 ALA A C 1
ATOM 1140 O O . ALA A 1 142 ? 6.939 -5.379 -0.713 1.00 91.75 142 ALA A O 1
ATOM 1141 N N . LEU A 1 143 ? 8.471 -3.932 -1.479 1.00 91.75 143 LEU A N 1
ATOM 1142 C CA . LEU A 1 143 ? 8.767 -3.352 -0.165 1.00 91.75 143 LEU A CA 1
ATOM 1143 C C . LEU A 1 143 ? 7.587 -2.531 0.367 1.00 91.75 143 LEU A C 1
ATOM 1145 O O . LEU A 1 143 ? 7.215 -2.700 1.529 1.00 91.75 143 LEU A O 1
ATOM 1149 N N . LEU A 1 144 ? 6.957 -1.710 -0.482 1.00 90.75 144 LEU A N 1
ATOM 1150 C CA . LEU A 1 144 ? 5.744 -0.966 -0.118 1.00 90.75 144 LEU A CA 1
ATOM 1151 C C . LEU A 1 144 ? 4.625 -1.924 0.317 1.00 90.75 144 LEU A C 1
ATOM 1153 O O . LEU A 1 144 ? 4.012 -1.723 1.367 1.00 90.75 144 LEU A O 1
ATOM 1157 N N . MET A 1 145 ? 4.422 -3.008 -0.437 1.00 88.44 145 MET A N 1
ATOM 1158 C CA . MET A 1 145 ? 3.471 -4.071 -0.109 1.00 88.44 145 MET A CA 1
ATOM 1159 C C . MET A 1 145 ? 3.780 -4.728 1.237 1.00 88.44 145 MET A C 1
ATOM 1161 O O . MET A 1 145 ? 2.901 -4.845 2.088 1.00 88.44 145 MET A O 1
ATOM 1165 N N . THR A 1 146 ? 5.037 -5.110 1.462 1.00 88.06 146 THR A N 1
ATOM 1166 C CA . THR A 1 146 ? 5.466 -5.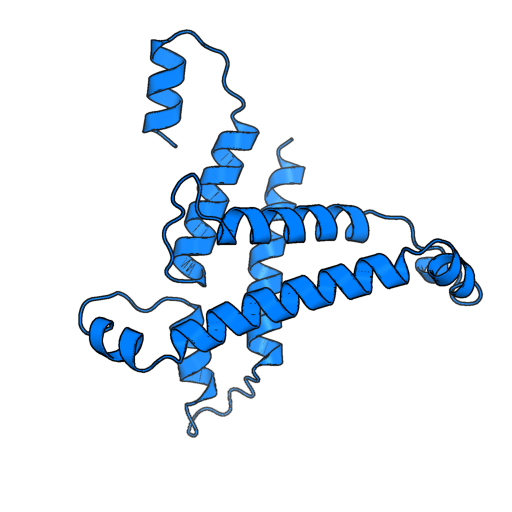777 2.699 1.00 88.06 146 THR A CA 1
ATOM 1167 C C . THR A 1 146 ? 5.195 -4.911 3.926 1.00 88.06 146 THR A C 1
ATOM 1169 O O . THR A 1 146 ? 4.675 -5.407 4.923 1.00 88.06 146 THR A O 1
ATOM 1172 N N . LEU A 1 147 ? 5.501 -3.614 3.854 1.00 85.88 147 LEU A N 1
ATOM 1173 C CA . LEU A 1 147 ? 5.269 -2.684 4.960 1.00 85.88 147 LEU A CA 1
ATOM 1174 C C . LEU A 1 147 ? 3.779 -2.464 5.224 1.00 85.88 147 LEU A C 1
ATOM 1176 O O . LEU A 1 147 ? 3.361 -2.479 6.380 1.00 85.88 147 LEU A O 1
ATOM 1180 N N . SER A 1 148 ? 2.986 -2.351 4.157 1.00 82.88 148 SER A N 1
ATOM 1181 C CA . SER A 1 148 ? 1.528 -2.208 4.237 1.00 82.88 148 SER A CA 1
ATOM 1182 C C . SER A 1 148 ? 0.867 -3.428 4.903 1.00 82.88 148 SER A C 1
ATOM 1184 O O . SER A 1 148 ? -0.027 -3.296 5.732 1.00 82.88 148 SER A O 1
ATOM 1186 N N . ILE A 1 149 ? 1.334 -4.639 4.584 1.00 80.44 149 ILE A N 1
ATOM 1187 C CA . ILE A 1 149 ? 0.786 -5.896 5.125 1.00 80.44 149 ILE A CA 1
ATOM 1188 C C . ILE A 1 149 ? 1.266 -6.174 6.554 1.00 80.44 149 ILE A C 1
ATOM 1190 O O . ILE A 1 149 ? 0.514 -6.710 7.377 1.00 80.44 149 ILE A O 1
ATOM 1194 N N . PHE A 1 150 ? 2.527 -5.855 6.859 1.00 74.19 150 PHE A N 1
ATOM 1195 C CA . PHE A 1 150 ? 3.091 -6.049 8.196 1.00 74.19 150 PHE A CA 1
ATOM 1196 C C . PHE A 1 150 ? 2.305 -5.261 9.253 1.00 74.19 150 PHE A C 1
ATOM 1198 O O . PHE A 1 150 ? 2.062 -5.760 10.357 1.00 74.19 150 PHE A O 1
ATOM 1205 N N . GLU A 1 151 ? 1.848 -4.064 8.888 1.00 66.81 151 GLU A N 1
ATOM 1206 C CA . GLU A 1 151 ? 0.951 -3.251 9.703 1.00 66.81 151 GLU A CA 1
ATOM 1207 C C . GLU A 1 151 ? -0.369 -3.987 10.004 1.00 66.81 151 GLU A C 1
ATOM 1209 O O . GLU A 1 151 ? -0.708 -4.203 11.171 1.00 66.81 151 GLU A O 1
ATOM 1214 N N . GLN A 1 152 ? -1.056 -4.469 8.964 1.00 64.56 152 GLN A N 1
ATOM 1215 C CA . GLN A 1 152 ? -2.337 -5.177 9.077 1.00 64.56 152 GLN A CA 1
ATOM 1216 C C . GLN A 1 152 ? -2.229 -6.457 9.930 1.00 64.56 152 GLN A C 1
ATOM 1218 O O . GLN A 1 152 ? -3.094 -6.764 10.747 1.00 64.56 152 GLN A O 1
ATOM 1223 N N . THR A 1 153 ? -1.128 -7.201 9.804 1.00 59.12 153 THR A N 1
ATOM 1224 C CA . THR A 1 153 ? -0.926 -8.462 10.546 1.00 59.12 153 THR A CA 1
ATOM 1225 C C . THR A 1 153 ? -0.695 -8.229 12.046 1.00 59.12 153 THR A C 1
ATOM 1227 O O . THR A 1 153 ? -1.033 -9.077 12.875 1.00 59.12 153 THR A O 1
ATOM 1230 N N . THR A 1 154 ? -0.131 -7.075 12.420 1.00 56.81 154 THR A N 1
ATOM 1231 C CA . THR A 1 154 ? 0.092 -6.700 13.827 1.00 56.81 154 THR A CA 1
ATOM 1232 C C . THR A 1 154 ? -1.226 -6.376 14.535 1.00 56.81 154 THR A C 1
ATOM 1234 O O . THR A 1 154 ? -1.384 -6.699 15.712 1.00 56.81 154 THR A O 1
ATOM 1237 N N . TYR A 1 155 ? -2.198 -5.819 13.811 1.00 57.06 155 TYR A N 1
ATOM 1238 C CA . TYR A 1 155 ? -3.534 -5.497 14.314 1.00 57.06 155 TYR A CA 1
ATOM 1239 C C . TYR A 1 155 ? -4.327 -6.745 14.757 1.00 57.06 155 TYR A C 1
ATOM 1241 O O . TYR A 1 155 ? -4.827 -6.803 15.884 1.00 57.06 155 TYR A O 1
ATOM 1249 N N . ASN A 1 156 ? -4.332 -7.799 13.937 1.00 53.12 156 ASN A N 1
ATOM 1250 C CA . ASN A 1 156 ? -5.079 -9.040 14.201 1.00 53.12 156 ASN A CA 1
ATOM 1251 C C . ASN A 1 156 ? -4.510 -9.913 15.335 1.00 53.12 156 ASN A C 1
ATOM 1253 O O . ASN A 1 156 ? -5.119 -10.908 15.712 1.00 53.12 156 ASN A O 1
ATOM 1257 N N . ARG A 1 157 ? -3.330 -9.586 15.876 1.00 50.94 157 ARG A N 1
ATOM 1258 C CA . ARG A 1 157 ? -2.764 -10.273 17.054 1.00 50.94 157 ARG A CA 1
ATOM 1259 C C . ARG A 1 157 ? -3.184 -9.648 18.385 1.00 50.94 157 ARG A C 1
ATOM 1261 O O . ARG A 1 157 ? -2.886 -10.224 19.429 1.00 50.94 157 ARG A O 1
ATOM 1268 N N . ILE A 1 158 ? -3.795 -8.463 18.351 1.00 44.03 158 ILE A N 1
ATOM 1269 C CA . ILE A 1 158 ? -4.140 -7.661 19.536 1.00 44.03 158 ILE A CA 1
ATOM 1270 C C . ILE A 1 158 ? -5.663 -7.660 19.787 1.00 44.03 158 ILE A C 1
ATOM 1272 O O . ILE A 1 158 ? -6.104 -7.267 20.866 1.00 44.03 158 ILE A O 1
ATOM 1276 N N . THR A 1 159 ? -6.454 -8.135 18.822 1.00 45.75 159 THR A N 1
ATOM 1277 C CA . THR A 1 159 ? -7.896 -8.413 18.948 1.00 45.75 159 THR A CA 1
ATOM 1278 C C . THR A 1 159 ? -8.154 -9.895 19.186 1.00 45.75 159 THR A C 1
ATOM 1280 O O . THR A 1 159 ? -9.127 -10.188 19.916 1.00 45.75 159 THR A O 1
#

Sequence (159 aa):
MITTISTYSSLGQELNLSEVAMAASIHMVCGIVFGKRYEEGWPEVKRFLQILEEYEVLANSFFVSDYLPMFGLVDKISGRVKRADVMCKGMDEFYQELIDEHLDSRRMKKKMEEVEDMLDVLINLKNDESSSSGITWEIIKALLMTLSIFEQTTYNRIT

Secondary structure (DSSP, 8-state):
-HHHHHHHHHTT----HHHHHHHHHHHHHHHHHHS-PPPTT-HHHHHHHHHHHHHHHHHTS--HHHH-GGGHHHHHHTTHHHHHHHHHHHHHHHHHHHHHHHH-HHHHHHTTTSPPPHHHHHHHHHH-TT------HHHHHHHHHHHHHHHHHHHTTT-

pLDDT: mean 80.64, std 11.36, range [44.03, 94.31]

InterPro domains:
  IPR001128 Cytochrome P450 [PF00067] (12-147)
  IPR036396 Cytochrome P450 superfamily [G3DSA:1.10.630.10] (1-155)
  IPR036396 Cytochrome P450 superfamily [SSF48264] (11-148)

Organism: Salvia splendens (NCBI:txid180675)

Foldseek 3Di:
DVVVVVVCVVVVHDDDVLVVVLLVLLQVLCCQALVDGDDVPPVLVVLVVVLLVLVVCLVPDDQPCVVPVVVNVVCVVVCSVVSVVVSVVSLVVSVVVSLVVLVDPVVVVVVVPGDDHPLNVLVVLVPPPVHPPPRDPVNSSVVSVVSSNVSVVVSVVVD